Protein AF-M0MFN8-F1 (afdb_monomer)

Secondary structure (DSSP, 8-state):
-PPTT-------HHHHHHHHHHHHHHT-SSHHHHHHHHHHHHHHHHH---HHHHHHHHHHHHHHHHHHH--

Mean predicted aligned error: 12.49 Å

Structure (mmCIF, N/CA/C/O backbone):
data_AF-M0MFN8-F1
#
_entry.id   AF-M0MFN8-F1
#
loop_
_atom_site.group_PDB
_atom_site.id
_atom_site.type_symbol
_atom_site.label_atom_id
_atom_site.label_alt_id
_atom_site.label_comp_id
_atom_site.label_asym_id
_atom_site.label_entity_id
_atom_site.label_seq_id
_atom_site.pdbx_PDB_ins_code
_atom_site.Cartn_x
_atom_site.Cartn_y
_atom_site.Cartn_z
_atom_sit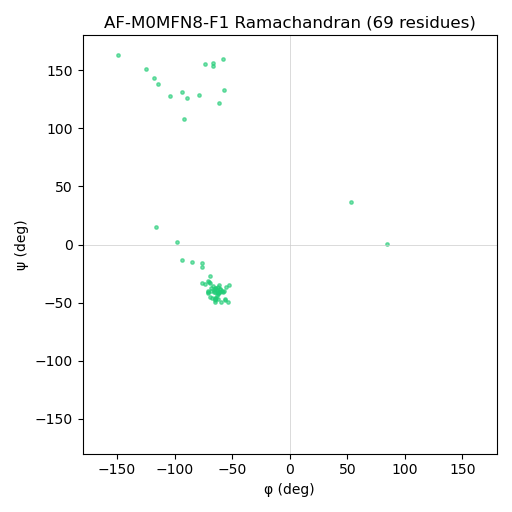e.occupancy
_atom_site.B_iso_or_equiv
_atom_site.auth_seq_id
_atom_site.auth_comp_id
_atom_site.auth_asym_id
_atom_site.auth_atom_id
_atom_site.pdbx_PDB_model_num
ATOM 1 N N . MET A 1 1 ? 25.440 -2.179 -2.996 1.00 73.56 1 MET A N 1
ATOM 2 C CA . MET A 1 1 ? 25.304 -1.112 -1.985 1.00 73.56 1 MET A CA 1
ATOM 3 C C . MET A 1 1 ? 24.600 0.054 -2.662 1.00 73.56 1 MET A C 1
ATOM 5 O O . MET A 1 1 ? 24.967 0.325 -3.804 1.00 73.56 1 MET A O 1
ATOM 9 N N . PRO A 1 2 ? 23.554 0.647 -2.064 1.00 80.06 2 PRO A N 1
ATOM 10 C CA . PRO A 1 2 ? 22.880 1.791 -2.671 1.00 80.06 2 PRO A CA 1
ATOM 11 C C . PRO A 1 2 ? 23.811 3.017 -2.721 1.00 80.06 2 PRO A C 1
ATOM 13 O O . PRO A 1 2 ? 24.757 3.081 -1.930 1.00 80.06 2 PRO A O 1
ATOM 16 N N . PRO A 1 3 ? 23.571 3.966 -3.644 1.00 83.38 3 PRO A N 1
ATOM 17 C CA . PRO A 1 3 ? 24.290 5.236 -3.675 1.00 83.38 3 PRO A CA 1
ATOM 18 C C . PRO A 1 3 ? 24.127 6.014 -2.364 1.00 83.38 3 PRO A C 1
ATOM 20 O O . PRO A 1 3 ? 23.177 5.793 -1.610 1.00 83.38 3 PRO A O 1
ATOM 23 N N . GLU A 1 4 ? 25.034 6.953 -2.105 1.00 85.19 4 GLU A N 1
ATOM 24 C CA . GLU A 1 4 ? 24.941 7.826 -0.934 1.00 85.19 4 GLU A CA 1
ATOM 25 C C . GLU A 1 4 ? 23.602 8.592 -0.938 1.00 85.19 4 GLU A C 1
ATOM 27 O O . GLU A 1 4 ? 23.168 9.096 -1.975 1.00 85.19 4 GLU A O 1
ATOM 32 N N . GLY A 1 5 ? 22.907 8.610 0.203 1.00 80.00 5 GLY A N 1
ATOM 33 C CA . GLY A 1 5 ? 21.557 9.178 0.326 1.00 80.00 5 GLY A CA 1
ATOM 34 C C . GLY A 1 5 ? 20.403 8.242 -0.065 1.00 80.00 5 GLY A C 1
ATOM 35 O O . GLY A 1 5 ? 19.247 8.641 0.052 1.00 80.00 5 GLY A O 1
ATOM 36 N N . TYR A 1 6 ? 20.681 7.000 -0.478 1.00 73.00 6 TYR A N 1
ATOM 37 C CA . TYR A 1 6 ? 19.657 6.000 -0.793 1.00 73.00 6 TYR A CA 1
ATOM 38 C C . TYR A 1 6 ? 19.694 4.825 0.185 1.00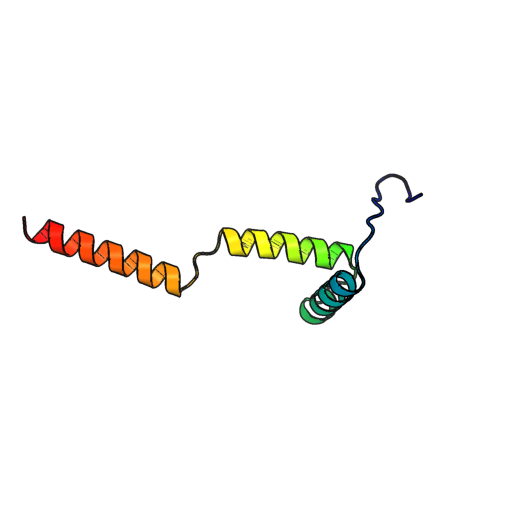 73.00 6 TYR A C 1
ATOM 40 O O . TYR A 1 6 ? 20.749 4.276 0.500 1.00 73.00 6 TYR A O 1
ATOM 48 N N . THR A 1 7 ? 18.513 4.380 0.606 1.00 79.50 7 THR A N 1
ATOM 49 C CA . THR A 1 7 ? 18.346 3.204 1.466 1.00 79.50 7 THR A CA 1
ATOM 50 C C . THR A 1 7 ? 17.847 2.031 0.633 1.00 79.50 7 THR A C 1
ATOM 52 O O . THR A 1 7 ? 16.844 2.138 -0.070 1.00 79.50 7 THR A O 1
ATOM 55 N N . THR A 1 8 ? 18.522 0.884 0.722 1.00 84.44 8 THR A N 1
ATOM 56 C CA . THR A 1 8 ? 17.987 -0.383 0.209 1.00 84.44 8 THR A CA 1
ATOM 57 C C . THR A 1 8 ? 17.190 -1.057 1.312 1.00 84.44 8 THR A C 1
ATOM 59 O O . THR A 1 8 ? 17.714 -1.293 2.398 1.00 84.44 8 THR A O 1
ATOM 62 N N . ILE A 1 9 ? 15.939 -1.397 1.016 1.00 82.12 9 ILE A N 1
ATOM 63 C CA . ILE A 1 9 ? 15.096 -2.217 1.882 1.00 82.12 9 ILE A CA 1
ATOM 64 C C . ILE A 1 9 ? 14.729 -3.506 1.153 1.00 82.12 9 ILE A C 1
ATOM 66 O O . ILE A 1 9 ? 14.501 -3.503 -0.058 1.00 82.12 9 ILE A O 1
ATOM 70 N N . THR A 1 10 ? 14.655 -4.605 1.893 1.00 89.06 10 THR A N 1
ATOM 71 C CA . THR A 1 10 ? 14.122 -5.867 1.380 1.00 89.06 10 THR A CA 1
ATOM 72 C C . THR A 1 10 ? 12.646 -5.944 1.733 1.00 89.06 10 THR A C 1
ATOM 74 O O . THR A 1 10 ? 12.267 -5.728 2.883 1.00 89.06 10 THR A O 1
ATOM 77 N N . VAL A 1 11 ? 11.808 -6.272 0.753 1.00 87.69 11 VAL A N 1
ATOM 78 C CA . VAL A 1 11 ? 10.365 -6.442 0.940 1.00 87.69 11 VAL A CA 1
ATOM 79 C C . VAL A 1 11 ? 9.931 -7.818 0.454 1.00 87.69 11 VAL A C 1
ATOM 81 O O . VAL A 1 11 ? 10.547 -8.394 -0.438 1.00 87.69 11 VAL A O 1
ATOM 84 N N . SER A 1 12 ? 8.866 -8.352 1.049 1.00 94.69 12 SER A N 1
ATOM 85 C CA . SER A 1 12 ? 8.241 -9.585 0.559 1.00 94.69 12 SER A CA 1
ATOM 86 C C . SER A 1 12 ? 7.450 -9.334 -0.727 1.00 94.69 12 SER A C 1
ATOM 88 O O . SER A 1 12 ? 6.914 -8.240 -0.916 1.00 94.69 12 SER A O 1
ATOM 90 N N . ASP A 1 13 ? 7.265 -10.369 -1.551 1.00 94.88 13 ASP A N 1
ATOM 91 C CA . ASP A 1 13 ? 6.439 -10.299 -2.770 1.00 94.88 13 ASP A CA 1
ATOM 92 C C . ASP A 1 13 ? 5.013 -9.820 -2.477 1.00 94.88 13 ASP A C 1
ATOM 94 O O . ASP A 1 13 ? 4.422 -9.035 -3.221 1.00 94.88 13 ASP A O 1
ATOM 98 N N . ARG A 1 14 ? 4.463 -10.237 -1.330 1.00 93.38 14 ARG A N 1
ATOM 99 C CA . ARG A 1 14 ? 3.144 -9.795 -0.867 1.00 93.38 14 ARG A CA 1
ATOM 100 C C . ARG A 1 14 ? 3.102 -8.286 -0.626 1.00 93.38 14 ARG A C 1
ATOM 102 O O . ARG A 1 14 ? 2.092 -7.653 -0.930 1.00 93.38 14 ARG A O 1
ATOM 109 N N . LEU A 1 15 ? 4.157 -7.719 -0.041 1.00 90.38 15 LEU A N 1
ATOM 110 C CA . LEU A 1 15 ? 4.247 -6.279 0.185 1.00 90.38 15 LEU A CA 1
ATOM 111 C C . LEU A 1 15 ? 4.461 -5.533 -1.137 1.00 90.38 15 LEU A C 1
ATOM 113 O O . LEU A 1 15 ? 3.778 -4.539 -1.366 1.00 90.38 15 LEU A O 1
ATOM 117 N N . ALA A 1 16 ? 5.304 -6.051 -2.034 1.00 93.31 16 ALA A N 1
ATOM 118 C CA . ALA A 1 16 ? 5.486 -5.492 -3.373 1.00 93.31 16 ALA A CA 1
ATOM 119 C C . ALA A 1 16 ? 4.151 -5.403 -4.134 1.00 93.31 16 ALA A C 1
ATOM 121 O O . ALA A 1 16 ? 3.791 -4.327 -4.601 1.00 93.31 16 ALA A O 1
ATOM 122 N N . ALA A 1 17 ? 3.345 -6.472 -4.140 1.00 93.56 17 ALA A N 1
ATOM 123 C CA . ALA A 1 17 ? 2.030 -6.481 -4.787 1.00 93.56 17 ALA A CA 1
ATOM 124 C C . ALA A 1 17 ? 1.056 -5.439 -4.203 1.00 93.56 17 ALA A C 1
ATOM 126 O O . ALA A 1 17 ? 0.292 -4.805 -4.938 1.00 93.56 17 ALA A O 1
ATOM 127 N N . LYS A 1 18 ? 1.078 -5.233 -2.878 1.00 92.75 18 LYS A N 1
ATOM 128 C CA . LYS A 1 18 ? 0.290 -4.169 -2.236 1.00 92.75 18 LYS A CA 1
ATOM 129 C C . LYS A 1 18 ? 0.749 -2.788 -2.698 1.00 92.75 18 LYS A C 1
ATOM 131 O O . LYS A 1 18 ? -0.097 -1.973 -3.054 1.00 92.75 18 LYS A O 1
ATOM 136 N N . LEU A 1 19 ? 2.058 -2.544 -2.725 1.00 92.69 19 LEU A N 1
ATOM 137 C CA . LEU A 1 19 ? 2.615 -1.271 -3.176 1.00 92.69 19 LEU A CA 1
ATOM 138 C C . LEU A 1 19 ? 2.300 -1.012 -4.655 1.00 92.69 19 LEU A C 1
ATOM 140 O O . LEU A 1 19 ? 1.886 0.091 -4.985 1.00 92.69 19 LEU A O 1
ATOM 144 N N . THR A 1 20 ? 2.366 -2.025 -5.526 1.00 93.50 20 THR A N 1
ATOM 145 C CA . THR A 1 20 ? 1.953 -1.898 -6.935 1.00 93.50 20 THR A CA 1
ATOM 146 C C . THR A 1 20 ? 0.491 -1.467 -7.057 1.00 93.50 20 THR A C 1
ATOM 148 O O . THR A 1 20 ? 0.158 -0.610 -7.870 1.00 93.50 20 THR A O 1
ATOM 151 N N . ARG A 1 21 ? -0.404 -2.015 -6.224 1.00 92.56 21 ARG A N 1
ATOM 152 C CA . ARG A 1 21 ? -1.817 -1.610 -6.217 1.00 92.56 21 ARG A CA 1
ATOM 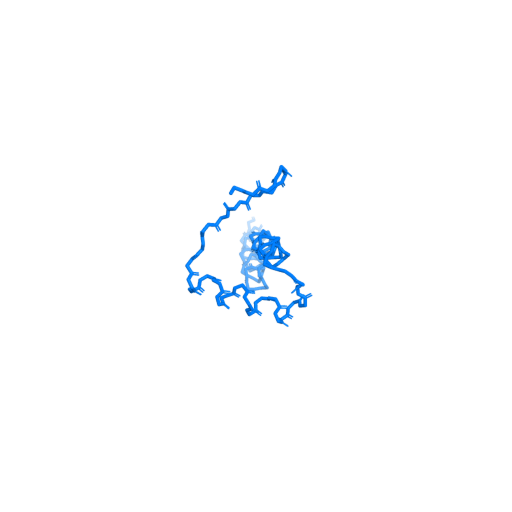153 C C . ARG A 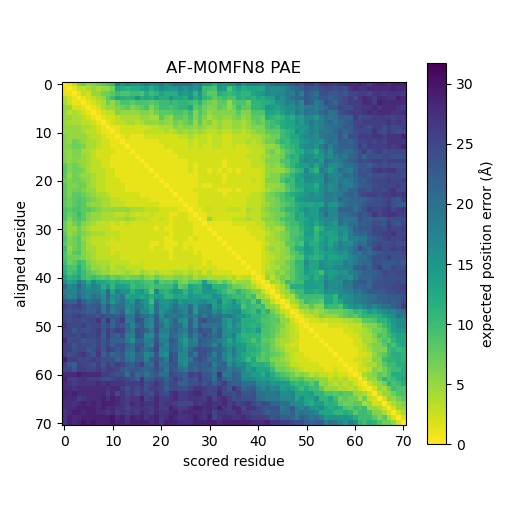1 21 ? -1.998 -0.156 -5.782 1.00 92.56 21 ARG A C 1
ATOM 155 O O . ARG A 1 21 ? -2.859 0.526 -6.332 1.00 92.56 21 ARG A O 1
ATOM 162 N N . ILE A 1 22 ? -1.216 0.297 -4.803 1.00 91.56 22 ILE A N 1
ATOM 163 C CA . ILE A 1 22 ? -1.218 1.693 -4.349 1.00 91.56 22 ILE A CA 1
ATOM 164 C C . ILE A 1 22 ? -0.727 2.602 -5.478 1.00 91.56 22 ILE A C 1
ATOM 166 O O . ILE A 1 22 ? -1.421 3.5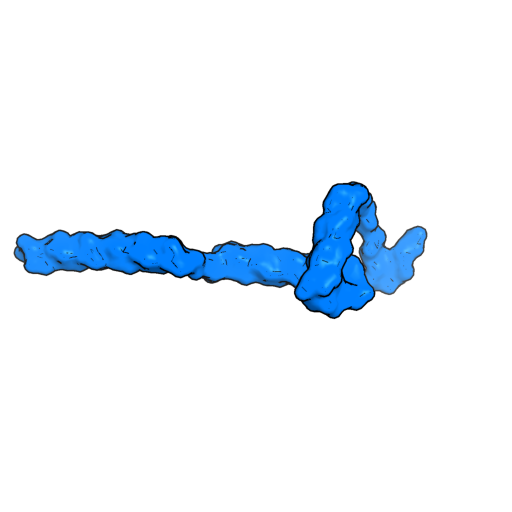56 -5.805 1.00 91.56 22 ILE A O 1
ATOM 170 N N . MET A 1 23 ? 0.380 2.245 -6.140 1.00 93.19 23 MET A N 1
ATOM 171 C CA . MET A 1 23 ? 0.911 2.989 -7.288 1.00 93.19 23 MET A CA 1
ATOM 172 C C . MET A 1 23 ? -0.137 3.184 -8.382 1.00 93.19 23 MET A C 1
ATOM 174 O O . MET A 1 23 ? -0.367 4.306 -8.807 1.00 93.19 23 MET A O 1
ATOM 178 N N . VAL A 1 24 ? -0.829 2.114 -8.790 1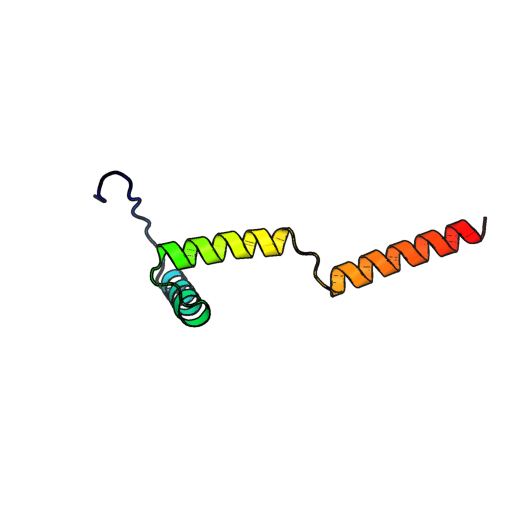.00 94.06 24 VAL A N 1
ATOM 179 C CA . VAL A 1 24 ? -1.860 2.193 -9.840 1.00 94.06 24 VAL A CA 1
ATOM 180 C C . VAL A 1 24 ? -3.062 3.033 -9.405 1.00 94.06 24 VAL A C 1
ATOM 182 O O . VAL A 1 24 ? -3.635 3.758 -10.209 1.00 94.06 24 VAL A O 1
ATOM 185 N N . ARG A 1 25 ? -3.488 2.916 -8.144 1.00 93.19 25 ARG A N 1
ATOM 186 C CA . ARG A 1 25 ? -4.690 3.602 -7.653 1.00 93.19 25 ARG A CA 1
ATOM 187 C C . ARG A 1 25 ? -4.464 5.093 -7.405 1.00 93.19 25 ARG A C 1
ATOM 189 O O . ARG A 1 25 ? -5.404 5.864 -7.556 1.00 93.19 25 ARG A O 1
ATOM 196 N N . HIS A 1 26 ? -3.261 5.462 -6.984 1.00 89.56 26 HIS A N 1
ATOM 197 C CA . HIS A 1 26 ? -2.926 6.808 -6.521 1.00 89.56 26 HIS A CA 1
ATOM 198 C C . HIS A 1 26 ? -1.887 7.497 -7.413 1.00 89.56 26 HIS A C 1
ATOM 200 O O . HIS A 1 26 ? -1.305 8.494 -7.002 1.00 89.56 26 HIS A O 1
ATOM 206 N N . ASP A 1 27 ? -1.667 6.956 -8.616 1.00 91.81 27 ASP A N 1
ATOM 207 C CA . ASP A 1 27 ? -0.758 7.479 -9.642 1.00 91.81 27 ASP A CA 1
ATOM 208 C C . ASP A 1 27 ? 0.673 7.730 -9.132 1.00 91.81 27 ASP A C 1
ATOM 210 O O . ASP A 1 27 ? 1.340 8.692 -9.504 1.00 91.81 27 ASP A O 1
ATOM 214 N N . CYS A 1 28 ? 1.162 6.861 -8.240 1.00 94.06 28 CYS A N 1
ATOM 215 C CA . CYS A 1 28 ? 2.531 6.969 -7.744 1.00 94.06 28 CYS A CA 1
ATOM 216 C C . CYS A 1 28 ? 3.506 6.396 -8.778 1.00 94.06 28 CYS A C 1
ATOM 218 O O . CYS A 1 28 ? 3.396 5.241 -9.196 1.00 94.06 28 CYS A O 1
ATOM 220 N N . SER A 1 29 ? 4.526 7.175 -9.117 1.00 92.75 29 SER A N 1
ATOM 221 C CA . SER A 1 29 ? 5.539 6.851 -10.125 1.00 92.75 29 SER A CA 1
ATOM 222 C C . SER A 1 29 ? 6.589 5.841 -9.647 1.00 92.75 29 SER A C 1
ATOM 224 O O . SER A 1 29 ? 7.311 5.252 -10.453 1.00 92.75 29 SER A O 1
ATOM 226 N N . SER A 1 30 ? 6.690 5.615 -8.333 1.00 92.00 30 SER A N 1
ATOM 227 C CA . SER A 1 30 ? 7.688 4.721 -7.742 1.00 92.00 30 SER A CA 1
ATOM 228 C C . SER A 1 30 ? 7.209 4.042 -6.459 1.00 92.00 30 SER A C 1
ATOM 230 O O . SER A 1 30 ? 6.285 4.505 -5.788 1.00 92.00 30 SER A O 1
ATOM 232 N N . TYR A 1 31 ? 7.900 2.967 -6.061 1.00 90.31 31 TYR A N 1
ATOM 233 C CA . TYR A 1 31 ? 7.669 2.344 -4.757 1.00 90.31 31 TYR A CA 1
ATOM 234 C C . TYR A 1 31 ? 7.961 3.289 -3.593 1.00 90.31 31 TYR A C 1
ATOM 236 O O . TYR A 1 31 ? 7.251 3.237 -2.597 1.00 90.31 31 TYR A O 1
ATOM 244 N N . ALA A 1 32 ? 8.963 4.165 -3.711 1.00 89.62 32 ALA A N 1
ATOM 245 C CA . ALA A 1 32 ? 9.258 5.153 -2.676 1.00 89.62 32 ALA A CA 1
ATOM 246 C C . ALA A 1 32 ? 8.079 6.118 -2.474 1.00 89.62 32 ALA A C 1
ATOM 248 O O . ALA A 1 32 ? 7.687 6.394 -1.344 1.00 89.62 32 ALA A O 1
ATOM 249 N N . GLU A 1 33 ? 7.470 6.570 -3.568 1.00 91.56 33 GLU A N 1
ATOM 250 C CA . GLU A 1 33 ? 6.298 7.441 -3.535 1.00 91.56 33 GLU A CA 1
ATOM 251 C C . GLU A 1 33 ? 5.054 6.716 -3.004 1.00 91.56 33 GLU A C 1
ATOM 253 O O . GLU A 1 33 ? 4.345 7.263 -2.166 1.00 91.56 33 GLU A O 1
ATOM 258 N N . ALA A 1 34 ? 4.838 5.452 -3.380 1.00 91.56 34 ALA A N 1
ATOM 259 C CA . ALA A 1 34 ? 3.750 4.642 -2.828 1.00 91.56 34 ALA A CA 1
ATOM 260 C C . ALA A 1 34 ? 3.925 4.327 -1.334 1.00 91.56 34 ALA A C 1
ATOM 262 O O . ALA A 1 34 ? 2.940 4.283 -0.601 1.00 91.56 34 ALA A O 1
ATOM 263 N N . ILE A 1 35 ? 5.163 4.117 -0.872 1.00 90.75 35 ILE A N 1
ATOM 264 C CA . ILE A 1 35 ? 5.481 3.956 0.554 1.00 90.75 35 ILE A CA 1
ATOM 265 C C . ILE A 1 35 ? 5.190 5.257 1.298 1.00 90.75 35 ILE A C 1
ATOM 267 O O . ILE A 1 35 ? 4.543 5.215 2.341 1.00 90.75 35 ILE A O 1
ATOM 271 N N . LYS A 1 36 ? 5.624 6.400 0.753 1.00 89.56 36 LYS A N 1
ATOM 272 C CA . LYS A 1 36 ? 5.345 7.716 1.329 1.00 89.56 36 LYS A CA 1
ATOM 273 C C . LYS A 1 36 ? 3.839 7.968 1.416 1.00 89.56 36 LYS A C 1
ATOM 275 O O . LYS A 1 36 ? 3.346 8.255 2.495 1.00 89.56 36 LYS A O 1
ATOM 280 N N . TYR A 1 37 ? 3.104 7.741 0.327 1.00 89.44 37 TYR A N 1
ATOM 281 C CA . TYR A 1 37 ? 1.646 7.851 0.307 1.00 89.44 37 TYR A CA 1
ATOM 282 C C . TYR A 1 37 ? 0.988 6.948 1.357 1.00 89.44 37 TYR A C 1
ATOM 284 O O . TYR A 1 37 ? 0.117 7.392 2.098 1.00 89.44 37 TYR A O 1
ATOM 292 N N . ALA A 1 38 ? 1.404 5.681 1.446 1.00 87.62 38 ALA A N 1
ATOM 293 C CA . ALA A 1 38 ? 0.864 4.746 2.427 1.00 87.62 38 ALA A CA 1
ATOM 294 C C . ALA A 1 38 ? 1.134 5.200 3.868 1.00 87.62 38 ALA A C 1
ATOM 296 O O . ALA A 1 38 ? 0.237 5.100 4.700 1.00 87.62 38 ALA A O 1
ATOM 297 N N . ALA A 1 39 ? 2.334 5.707 4.158 1.00 86.38 39 ALA A N 1
ATOM 298 C CA . ALA A 1 39 ? 2.687 6.235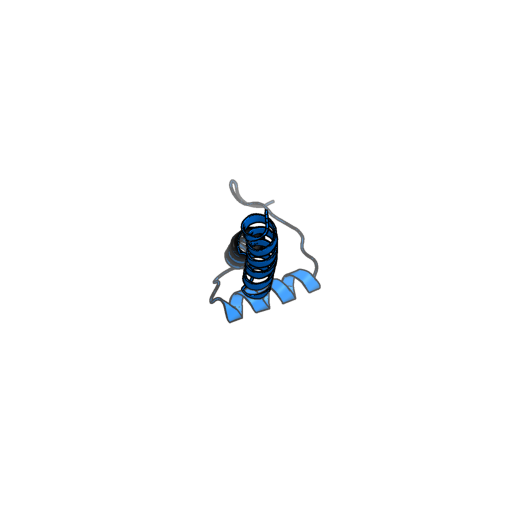 5.471 1.00 86.38 39 ALA A CA 1
ATOM 299 C C . ALA A 1 39 ? 1.863 7.485 5.808 1.00 86.38 39 ALA A C 1
ATOM 301 O O . ALA A 1 39 ? 1.219 7.511 6.851 1.00 86.38 39 ALA A O 1
ATOM 302 N N . ASP A 1 40 ? 1.800 8.453 4.890 1.00 83.69 40 ASP A N 1
ATOM 303 C CA . ASP A 1 40 ? 1.038 9.693 5.058 1.00 83.69 40 ASP A CA 1
ATOM 304 C C . ASP A 1 40 ? -0.460 9.397 5.248 1.00 83.69 40 A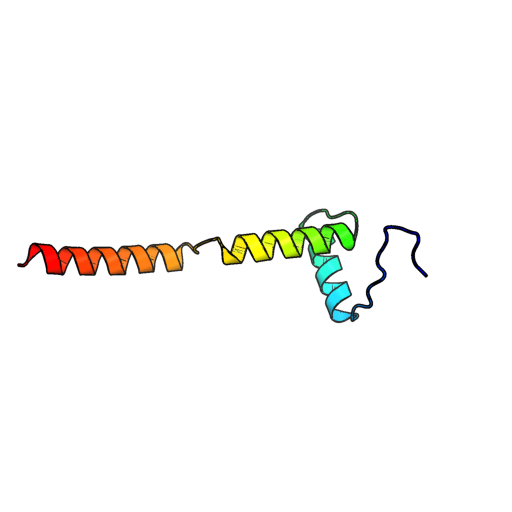SP A C 1
ATOM 306 O O . ASP A 1 40 ? -1.102 9.967 6.120 1.00 83.69 40 ASP A O 1
ATOM 310 N N . THR A 1 41 ? -1.022 8.445 4.494 1.00 78.38 41 THR A N 1
ATOM 311 C CA . THR A 1 41 ? -2.445 8.071 4.606 1.00 78.38 41 THR A CA 1
ATOM 312 C C . THR A 1 41 ? -2.736 7.262 5.866 1.00 78.38 41 THR A C 1
ATOM 314 O O . THR A 1 41 ? -3.814 7.395 6.430 1.00 78.38 41 THR A O 1
ATOM 317 N N . THR A 1 42 ? -1.801 6.424 6.323 1.00 73.38 42 THR A N 1
ATOM 318 C CA . THR A 1 42 ? -1.960 5.714 7.604 1.00 73.38 42 THR A CA 1
ATOM 319 C C . THR A 1 42 ? -1.950 6.714 8.757 1.00 73.38 42 THR A C 1
ATOM 321 O O . THR A 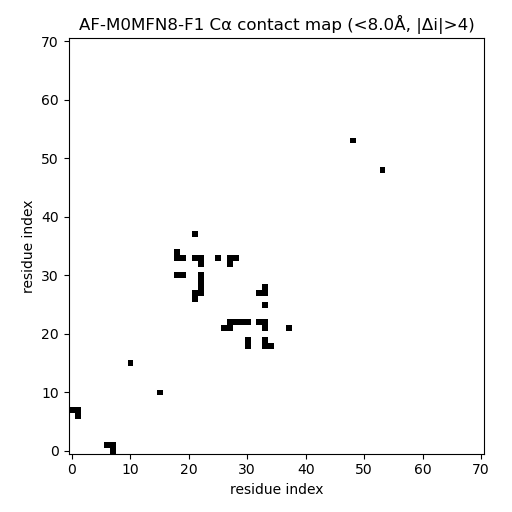1 42 ? -2.794 6.612 9.634 1.00 73.38 42 THR A O 1
ATOM 324 N N . LEU A 1 43 ? -1.071 7.722 8.700 1.00 57.50 43 LEU A N 1
ATOM 325 C CA . LEU A 1 43 ? -1.027 8.814 9.673 1.00 57.50 43 LEU A CA 1
ATOM 326 C C . LEU A 1 43 ? -2.326 9.639 9.653 1.00 57.50 43 LEU A C 1
ATOM 328 O O . LEU A 1 43 ? -2.894 9.920 10.698 1.00 57.50 43 LEU A O 1
ATOM 332 N N . ILE A 1 44 ? -2.847 9.955 8.459 1.00 55.72 44 ILE A N 1
ATOM 333 C CA . ILE A 1 44 ? -4.147 10.627 8.312 1.00 55.72 44 ILE A CA 1
ATOM 334 C C . ILE A 1 44 ? -5.275 9.767 8.895 1.00 55.72 44 ILE A C 1
ATOM 336 O O . ILE A 1 44 ? -6.141 10.305 9.563 1.00 55.72 44 ILE A O 1
ATOM 340 N N . GLN A 1 45 ? -5.267 8.446 8.694 1.00 57.53 45 GLN A N 1
ATOM 341 C CA . GLN A 1 45 ? -6.283 7.550 9.261 1.00 57.53 45 GLN A CA 1
ATOM 342 C C . GLN A 1 45 ? -6.192 7.393 10.783 1.00 57.53 45 GLN A C 1
ATOM 344 O O . GLN A 1 45 ? -7.209 7.101 11.404 1.00 57.53 45 GLN A O 1
ATOM 349 N N . GLU A 1 46 ? -5.013 7.557 11.387 1.00 55.81 46 GLU A N 1
ATOM 350 C CA . GLU A 1 46 ? -4.875 7.599 12.849 1.00 55.81 46 GLU A CA 1
ATOM 351 C C . GLU A 1 46 ? -5.450 8.899 13.440 1.00 55.81 46 GLU A C 1
ATOM 353 O O . GLU A 1 46 ? -6.001 8.871 14.539 1.00 55.81 46 GLU A O 1
ATOM 358 N N . ASP A 1 47 ? -5.379 10.009 12.697 1.00 55.22 47 ASP A N 1
ATOM 359 C CA . ASP A 1 47 ? -5.884 11.326 13.114 1.00 55.22 47 ASP A CA 1
ATOM 360 C C . ASP A 1 47 ? -7.327 11.627 12.645 1.00 55.22 47 ASP A C 1
ATOM 362 O O . ASP A 1 47 ? -7.957 12.583 13.111 1.00 55.22 47 ASP A O 1
ATOM 366 N N . GLU A 1 48 ? -7.877 10.845 11.713 1.00 57.06 48 GLU A N 1
ATOM 367 C CA . GLU A 1 48 ? -9.209 11.057 11.146 1.00 57.06 48 GLU A CA 1
ATOM 368 C C . GLU A 1 48 ? -10.263 10.275 11.936 1.00 57.06 48 GLU A C 1
ATOM 370 O O . GLU A 1 48 ? -10.385 9.055 11.830 1.00 57.06 48 GLU A O 1
ATOM 375 N N . ILE A 1 49 ? -11.084 10.998 12.703 1.00 69.25 49 ILE A N 1
ATOM 376 C CA . ILE A 1 49 ? -12.294 10.426 13.296 1.00 69.25 49 ILE A CA 1
ATOM 377 C C . ILE A 1 49 ? -13.230 9.970 12.170 1.00 69.25 49 ILE A C 1
ATOM 379 O O . ILE A 1 49 ? -13.645 10.759 11.316 1.00 69.25 49 ILE A O 1
ATOM 383 N N . THR A 1 50 ? -13.596 8.692 12.145 1.00 78.19 50 THR A N 1
ATOM 384 C CA . THR A 1 50 ? -14.577 8.227 11.163 1.00 78.19 50 THR A CA 1
ATOM 385 C C . THR A 1 50 ? -15.942 8.855 11.452 1.00 78.19 50 THR A C 1
ATOM 387 O O . THR A 1 50 ? -16.283 9.151 12.597 1.00 78.19 50 THR A O 1
ATOM 390 N N . ILE A 1 51 ? -16.797 9.004 10.431 1.00 76.81 51 ILE A N 1
ATOM 391 C CA . ILE A 1 51 ? -18.177 9.507 10.615 1.00 76.81 51 ILE A CA 1
ATOM 392 C C . ILE A 1 51 ? -18.923 8.704 11.692 1.00 76.81 51 ILE A C 1
ATOM 394 O O . ILE A 1 51 ? -19.719 9.259 12.443 1.00 76.81 51 ILE A O 1
ATOM 398 N N . ARG A 1 52 ? -18.655 7.398 11.794 1.00 72.88 52 ARG A N 1
ATOM 399 C CA . ARG A 1 52 ? -19.265 6.531 12.804 1.00 72.88 52 ARG A CA 1
ATOM 400 C C . ARG A 1 52 ? -18.793 6.875 14.216 1.00 72.88 52 ARG A C 1
ATOM 402 O O . ARG A 1 52 ? -19.627 6.976 15.108 1.00 72.88 52 ARG A O 1
ATOM 409 N N . GLU A 1 53 ? -17.492 7.058 14.407 1.00 79.25 53 GLU A N 1
ATOM 410 C CA . GLU A 1 53 ? -16.920 7.468 15.694 1.00 79.25 53 GLU A CA 1
ATOM 411 C C . GLU A 1 53 ? -17.381 8.873 16.079 1.00 79.25 53 GLU A C 1
ATOM 413 O O . GLU A 1 53 ? -17.710 9.102 17.237 1.00 79.25 53 GLU A O 1
ATOM 418 N N . LEU A 1 54 ? -17.512 9.784 15.111 1.00 82.56 54 LEU A N 1
ATOM 419 C CA . LEU A 1 54 ? -18.075 11.113 15.339 1.00 82.56 54 LEU A CA 1
ATOM 420 C C . LEU A 1 54 ? -19.534 11.036 15.796 1.00 82.56 54 LEU A C 1
ATOM 422 O O . LEU A 1 54 ? -19.901 11.684 16.769 1.00 82.56 54 LEU A O 1
ATOM 426 N N . VAL A 1 55 ? -20.368 10.238 15.123 1.00 88.12 55 VAL A N 1
ATOM 427 C CA . VAL A 1 55 ? -21.768 10.028 15.527 1.00 88.12 55 VAL A CA 1
ATOM 428 C C . VAL A 1 55 ? -21.848 9.455 16.940 1.00 88.12 55 VAL A C 1
ATOM 430 O O . VAL A 1 55 ? -22.697 9.881 17.716 1.00 88.12 55 VAL A O 1
ATOM 433 N N . GLN A 1 56 ? -20.960 8.527 17.289 1.00 80.62 56 GLN A N 1
ATOM 434 C CA . GLN A 1 56 ? -20.935 7.914 18.611 1.00 80.62 56 GLN A CA 1
ATOM 435 C C . GLN A 1 56 ? -20.485 8.901 19.699 1.00 80.62 56 GLN A C 1
ATOM 437 O O . GLN A 1 56 ? -21.168 9.035 20.707 1.00 80.62 56 GLN A O 1
ATOM 442 N N . LEU A 1 57 ? -19.426 9.675 19.451 1.00 85.81 57 LEU A N 1
ATOM 443 C CA . LEU A 1 57 ? -18.981 10.750 20.343 1.00 85.81 57 LEU A CA 1
ATOM 444 C C . LEU A 1 57 ? -20.048 11.832 20.534 1.00 85.81 57 LEU A C 1
ATOM 446 O O . LEU A 1 57 ? -20.215 12.359 21.631 1.00 85.81 57 LEU A O 1
ATOM 450 N N . LEU A 1 58 ? -20.779 12.177 19.473 1.00 86.00 58 LEU A N 1
ATOM 451 C CA . LEU A 1 58 ? -21.888 13.123 19.563 1.00 86.00 58 LEU A CA 1
ATOM 452 C C . LEU A 1 58 ? -23.066 12.544 20.354 1.00 86.00 58 LEU A C 1
ATOM 454 O O . LEU A 1 58 ? -23.680 13.285 21.111 1.00 86.00 58 LEU A O 1
ATOM 458 N N . ALA A 1 59 ? -23.365 11.250 20.214 1.00 85.38 59 ALA A N 1
ATOM 459 C CA . ALA A 1 59 ? -24.405 10.584 20.996 1.00 85.38 59 ALA A CA 1
ATOM 460 C C . ALA A 1 59 ? -24.052 10.549 22.492 1.00 85.38 59 ALA A C 1
ATOM 462 O O . ALA A 1 59 ? -24.855 10.986 23.308 1.00 85.38 59 ALA A O 1
ATOM 463 N N . GLU A 1 60 ? -22.824 10.150 22.836 1.00 82.94 60 GLU A N 1
ATOM 464 C CA . GLU A 1 60 ? -22.329 10.139 24.221 1.00 82.94 60 GLU A CA 1
ATOM 465 C C . GLU A 1 60 ? -22.411 11.534 24.865 1.00 82.94 60 GLU A C 1
ATOM 467 O O . GLU A 1 60 ? -22.827 11.675 26.011 1.00 82.94 60 GLU A O 1
ATOM 472 N N . ARG A 1 61 ? -22.099 12.594 24.107 1.00 77.56 61 ARG A N 1
ATOM 473 C CA . ARG A 1 61 ? -22.226 13.983 24.579 1.00 77.56 61 ARG A CA 1
ATOM 474 C C . ARG A 1 61 ? -23.665 14.451 24.747 1.00 77.56 61 ARG A C 1
ATOM 476 O O . ARG A 1 61 ? -23.913 15.311 25.584 1.00 77.56 61 ARG A O 1
ATOM 483 N N . VAL A 1 62 ? -24.594 13.961 23.931 1.00 77.12 62 VAL A N 1
ATOM 484 C CA . VAL A 1 62 ? -26.017 14.296 24.068 1.00 77.12 62 VAL A CA 1
ATOM 485 C C . VAL A 1 62 ? -26.590 13.632 25.318 1.00 77.12 62 VAL A C 1
ATOM 487 O O . VAL A 1 62 ? -27.288 14.308 26.070 1.00 77.12 62 VAL A O 1
ATOM 490 N N . ASP A 1 63 ? -26.225 12.379 25.587 1.00 69.31 63 ASP A N 1
ATOM 491 C CA . ASP A 1 63 ? -26.650 11.657 26.791 1.00 69.31 63 ASP A CA 1
ATOM 492 C C . ASP A 1 63 ? -26.090 12.310 28.075 1.00 69.31 63 ASP A C 1
ATOM 494 O O . ASP A 1 63 ? -26.824 12.501 29.044 1.00 69.31 63 ASP A O 1
ATOM 498 N N . GLU A 1 64 ? -24.824 12.754 28.070 1.00 63.94 64 GLU A N 1
ATOM 499 C CA . GLU A 1 64 ? -24.235 13.521 29.187 1.00 63.94 64 GLU A CA 1
ATOM 500 C C . GLU A 1 64 ? -24.948 14.865 29.433 1.00 63.94 64 GLU A C 1
ATOM 502 O O . GLU A 1 64 ? -25.100 15.301 30.578 1.00 63.94 64 GLU A O 1
ATOM 507 N N . VAL A 1 65 ? -25.392 15.541 28.368 1.00 62.53 65 VAL A N 1
ATOM 508 C CA . VAL A 1 65 ? -26.128 16.807 28.484 1.00 62.53 65 VAL A CA 1
ATOM 509 C C . VAL A 1 65 ? -27.535 16.570 29.039 1.00 62.53 65 VAL A C 1
ATOM 511 O O . VAL A 1 65 ? -27.965 17.344 29.894 1.00 62.53 65 VAL A O 1
ATOM 514 N N . ASP A 1 66 ? -28.224 15.506 28.625 1.00 58.16 66 ASP A N 1
ATOM 515 C CA . ASP A 1 66 ? -29.583 15.181 29.087 1.00 58.16 66 ASP A CA 1
ATOM 516 C C . ASP A 1 66 ? -29.620 14.867 30.598 1.00 58.16 66 ASP A C 1
ATOM 518 O O . ASP A 1 66 ? -30.507 15.337 31.315 1.00 58.16 66 ASP A O 1
ATOM 522 N N . GLU A 1 67 ? -28.596 14.191 31.138 1.00 57.97 67 GLU A N 1
ATOM 523 C CA . GLU A 1 67 ? -28.479 13.983 32.591 1.00 57.97 67 GLU A CA 1
ATOM 524 C C . GLU A 1 67 ? -28.165 15.276 33.366 1.00 57.97 67 GLU A C 1
ATOM 526 O O . GLU A 1 67 ? -28.649 15.463 34.483 1.00 57.97 67 GLU A O 1
ATOM 531 N N . SER A 1 68 ? -27.404 16.206 32.776 1.00 58.69 68 SER A N 1
ATOM 532 C CA . SER A 1 68 ? -27.063 17.489 33.415 1.00 58.69 68 SER A CA 1
ATOM 533 C C . SER A 1 68 ? -28.195 18.526 33.414 1.00 58.69 68 SER A C 1
ATOM 535 O O . SER A 1 68 ? -28.167 19.461 34.211 1.00 58.69 68 SER A O 1
ATOM 537 N N . VAL A 1 69 ? -29.198 18.372 32.540 1.00 59.62 69 VAL A N 1
ATOM 538 C CA . VAL A 1 69 ? -30.390 19.242 32.468 1.00 59.62 69 VAL A CA 1
ATOM 539 C C . VAL A 1 69 ? -31.480 18.803 33.463 1.00 59.62 69 VAL A C 1
ATOM 541 O O . VAL A 1 69 ? -32.395 19.572 33.757 1.00 59.62 69 VAL A O 1
ATOM 544 N N . LEU A 1 70 ? -31.374 17.589 34.017 1.00 58.00 70 LEU A N 1
ATOM 545 C CA . LEU A 1 70 ? -32.316 17.012 34.984 1.00 58.00 70 LEU A CA 1
ATOM 546 C C . LEU A 1 70 ? -31.880 17.133 36.464 1.00 58.00 70 LEU A C 1
ATOM 548 O O . LEU A 1 70 ? -32.613 16.655 37.336 1.00 58.00 70 LEU A O 1
ATOM 552 N N . GLN A 1 71 ? -30.742 17.776 36.764 1.00 48.41 71 GLN A N 1
ATOM 553 C CA . GLN A 1 71 ? -30.328 18.171 38.128 1.00 48.41 71 GLN A CA 1
ATOM 554 C C . GLN A 1 71 ? -30.638 19.640 38.428 1.00 48.41 71 GLN A C 1
ATOM 556 O O . GLN A 1 71 ? -30.961 19.921 39.606 1.00 48.41 71 GLN A O 1
#

Solvent-accessible surface area (backbone atoms only — not comparable to full-atom values): 4339 Å² total; per-residue (Å²): 132,65,59,93,97,52,84,83,79,90,77,53,71,72,55,51,56,53,41,52,52,44,14,71,76,68,73,34,92,41,70,69,50,25,51,47,51,52,51,56,50,51,53,48,56,74,73,49,76,47,73,67,57,48,53,49,56,52,49,56,52,49,54,57,49,58,59,64,74,74,112

pLDDT: mean 80.31, std 13.03, range [48.41, 94.88]

Organism: NCBI:txid931277

Nearest PDB structures (foldseek):
  7vp5-assembly1_B  TM=7.737E-01  e=6.511E-01  Arabidopsis thaliana
  5zkt-assembly1_A  TM=7.908E-01  e=1.009E+00  Oryza sativa Japonica Group
  7vp2-assembly1_B  TM=7.826E-01  e=1.257E+00  Arabidopsis thaliana
  7vp5-assembly1_A  TM=7.448E-01  e=1.683E+00  Arabidopsis thaliana
  7vp4-assembly3_J  TM=7.778E-01  e=2.425E+00  Arabidopsis thaliana

Foldseek 3Di:
DDPPPDDDDDDDPVVVVVLVVQCVVVVPPDSVRSVVVVVVVVVVVVVDQDPVNVVVVVVVVVVVVVVVVVD

Radius of gyration: 21.37 Å; Cα contacts (8 Å, |Δi|>4): 24; chains: 1; bounding box: 58×30×48 Å

Sequence (71 aa):
MPPEGYTTITVSDRLAAKLTRIMVRHDCSSYAEAIKYAADTTLIQEDEITIRELVQLLAERVDEVDESVLQ